Protein AF-A0A3D1TC86-F1 (afdb_monomer)

Solvent-accessible surface area (backbone atoms only — not comparable to full-atom values): 8826 Å² total; per-residue (Å²): 135,86,76,54,72,69,57,55,50,52,51,51,51,53,52,51,52,52,52,52,57,58,52,56,68,49,47,61,60,54,53,49,52,26,51,77,69,64,67,55,77,61,76,71,65,55,72,81,40,59,68,75,54,43,48,46,56,65,70,37,58,85,50,45,62,59,54,40,52,54,41,50,55,51,23,50,51,30,44,75,72,67,39,52,70,65,17,47,54,40,48,52,52,42,36,70,72,39,52,78,42,65,65,56,41,47,50,52,25,45,40,28,43,59,58,48,21,70,71,47,93,44,72,67,62,18,49,52,28,32,49,50,16,50,47,46,38,66,74,45,36,35,74,49,33,78,85,42,64,66,52,57,51,49,53,53,59,75,74,107

Structure (mmCIF, N/CA/C/O backbone):
data_AF-A0A3D1TC86-F1
#
_entry.id   AF-A0A3D1TC86-F1
#
loop_
_atom_site.group_PDB
_atom_site.id
_atom_site.type_symbol
_atom_site.label_atom_id
_atom_site.label_alt_id
_atom_site.label_comp_id
_atom_site.label_asym_id
_atom_site.label_entity_id
_atom_site.label_seq_id
_atom_site.pdbx_PDB_ins_code
_atom_site.Cartn_x
_atom_site.Cartn_y
_atom_site.Cartn_z
_atom_site.occupancy
_atom_site.B_iso_or_equiv
_atom_site.auth_seq_id
_atom_site.auth_comp_id
_atom_site.auth_asym_id
_atom_site.auth_atom_id
_atom_site.pdbx_PDB_model_num
ATOM 1 N N . MET A 1 1 ? 51.104 4.326 -27.937 1.00 48.12 1 MET A N 1
ATOM 2 C CA . MET A 1 1 ? 50.245 5.403 -28.480 1.00 48.12 1 MET A CA 1
ATOM 3 C C . MET A 1 1 ? 49.361 5.927 -27.343 1.00 48.12 1 MET A C 1
ATOM 5 O O . MET A 1 1 ? 48.427 5.239 -26.960 1.00 48.12 1 MET A O 1
ATOM 9 N N . LYS A 1 2 ? 49.709 7.052 -2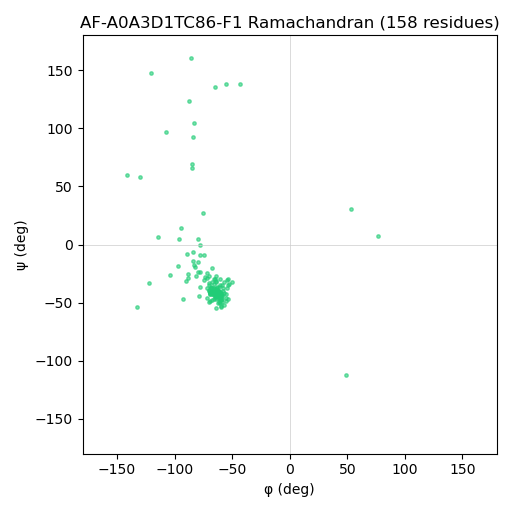6.692 1.00 54.97 2 LYS A N 1
ATOM 10 C CA . LYS A 1 2 ? 48.885 7.647 -25.615 1.00 54.97 2 LYS A CA 1
ATOM 11 C C . LYS A 1 2 ? 47.789 8.492 -26.269 1.00 54.97 2 LYS A C 1
ATOM 13 O O . LYS A 1 2 ? 48.087 9.560 -26.793 1.00 54.97 2 LYS A O 1
ATOM 18 N N . PHE A 1 3 ? 46.550 8.006 -26.285 1.00 59.53 3 PHE A N 1
ATOM 19 C CA . PHE A 1 3 ? 45.412 8.810 -26.732 1.00 59.53 3 PHE A CA 1
ATOM 20 C C . PHE A 1 3 ? 45.198 9.991 -25.771 1.00 59.53 3 PHE A C 1
ATOM 22 O O . PHE A 1 3 ? 45.276 9.836 -24.553 1.00 59.53 3 PHE A O 1
ATOM 29 N N . SER A 1 4 ? 44.962 11.182 -26.326 1.00 74.56 4 SER A N 1
ATOM 30 C CA . SER A 1 4 ? 44.599 12.391 -25.572 1.00 74.56 4 SER A CA 1
ATOM 31 C C . SER A 1 4 ? 43.358 12.128 -24.712 1.00 74.56 4 SER A C 1
ATOM 33 O O . SER A 1 4 ? 42.396 11.536 -25.198 1.00 74.56 4 SER A O 1
ATOM 35 N N . GLY A 1 5 ? 43.336 12.604 -23.460 1.00 78.00 5 GLY A N 1
ATOM 36 C CA . GLY A 1 5 ? 42.205 12.393 -22.541 1.00 78.00 5 GLY A CA 1
ATOM 37 C C . GLY A 1 5 ? 40.850 12.837 -23.113 1.00 78.00 5 GLY A C 1
ATOM 38 O O . GLY A 1 5 ? 39.831 12.213 -22.835 1.00 78.00 5 GLY A O 1
ATOM 39 N N . LYS A 1 6 ? 40.840 13.842 -24.000 1.00 82.94 6 LYS A N 1
ATOM 40 C CA . LYS A 1 6 ? 39.629 14.298 -24.703 1.00 82.94 6 LYS A CA 1
ATOM 41 C C . LYS A 1 6 ? 39.106 13.270 -25.713 1.00 82.94 6 LYS A C 1
ATOM 43 O O . LYS A 1 6 ? 37.898 13.115 -25.848 1.00 82.94 6 LYS A O 1
ATOM 48 N N . PHE A 1 7 ? 40.001 12.550 -26.390 1.00 88.00 7 PHE A N 1
ATOM 49 C CA . PHE A 1 7 ? 39.630 11.501 -27.342 1.00 88.00 7 PHE A CA 1
ATOM 50 C C . PHE A 1 7 ? 39.025 10.289 -26.626 1.00 88.00 7 PHE A C 1
ATOM 52 O O . PHE A 1 7 ? 38.001 9.771 -27.059 1.00 88.00 7 PHE A O 1
ATOM 59 N N . SER A 1 8 ? 39.600 9.886 -25.489 1.00 85.81 8 SER A N 1
ATOM 60 C CA . SER A 1 8 ? 39.061 8.788 -24.676 1.00 85.81 8 SER A CA 1
ATOM 61 C C . SER A 1 8 ? 37.663 9.096 -24.127 1.00 85.81 8 SER A C 1
ATOM 63 O O . SER A 1 8 ? 36.801 8.222 -24.139 1.00 85.81 8 SER A O 1
ATOM 65 N N . ILE A 1 9 ? 37.408 10.341 -23.699 1.00 91.12 9 ILE A N 1
ATOM 66 C CA . ILE A 1 9 ? 36.074 10.784 -23.254 1.00 91.12 9 ILE A CA 1
ATOM 67 C C . ILE A 1 9 ? 35.074 10.747 -24.415 1.00 91.12 9 ILE A C 1
ATOM 69 O O . ILE A 1 9 ? 33.967 10.239 -24.256 1.00 91.12 9 ILE A O 1
ATOM 73 N N . LEU A 1 10 ? 35.463 11.248 -25.592 1.00 93.25 10 LEU A N 1
ATOM 74 C CA . LEU A 1 10 ? 34.589 11.264 -26.764 1.00 93.25 10 LEU A CA 1
ATOM 75 C C . LEU A 1 10 ? 34.221 9.841 -27.209 1.00 93.25 10 LEU A C 1
ATOM 77 O O . LEU A 1 10 ? 33.056 9.558 -27.474 1.00 93.25 10 LEU A O 1
ATOM 81 N N . LEU A 1 11 ? 35.195 8.928 -27.212 1.00 94.44 11 LEU A N 1
ATOM 82 C CA . LEU A 1 11 ? 34.969 7.514 -27.500 1.00 94.44 11 LEU A CA 1
ATOM 83 C C . LEU A 1 11 ? 34.019 6.874 -26.476 1.00 94.44 11 LEU A C 1
ATOM 85 O O . LEU A 1 11 ? 33.086 6.177 -26.866 1.00 94.44 11 LEU A O 1
ATOM 89 N N . ALA A 1 12 ? 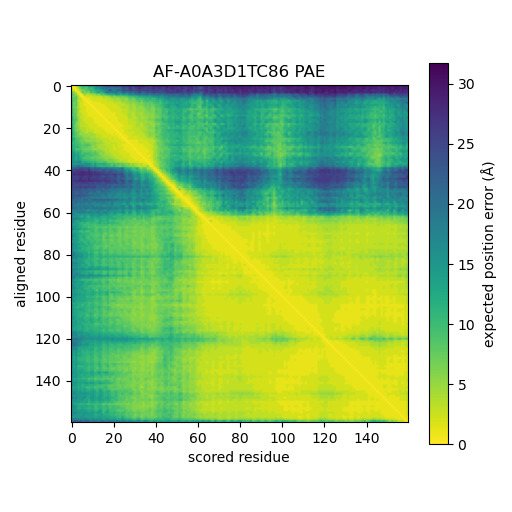34.211 7.144 -25.180 1.00 93.62 12 ALA A N 1
ATOM 90 C CA . ALA A 1 12 ? 33.336 6.631 -24.127 1.00 93.62 12 ALA A CA 1
ATOM 91 C C . ALA A 1 12 ? 31.886 7.122 -24.284 1.00 93.62 12 ALA A C 1
ATOM 93 O O . ALA A 1 12 ? 30.956 6.333 -24.129 1.00 93.62 12 ALA A O 1
ATOM 94 N N . LEU A 1 13 ? 31.683 8.393 -24.649 1.00 95.94 13 LEU A N 1
ATOM 95 C CA . LEU A 1 13 ? 30.351 8.953 -24.902 1.00 95.94 13 LEU A CA 1
ATOM 96 C C . LEU A 1 13 ? 29.674 8.319 -26.121 1.00 95.94 13 LEU A C 1
ATOM 98 O O . LEU A 1 13 ? 28.485 8.012 -26.063 1.00 95.94 13 LEU A O 1
ATOM 102 N N . VAL A 1 14 ? 30.420 8.079 -27.202 1.00 95.94 14 VAL A N 1
ATOM 103 C CA . VAL A 1 14 ? 29.891 7.396 -28.394 1.00 95.94 14 VAL A CA 1
ATOM 104 C C . VAL A 1 14 ? 29.481 5.964 -28.058 1.00 95.94 14 VAL A C 1
ATOM 106 O O . VAL A 1 14 ? 28.383 5.543 -28.414 1.00 95.94 14 VAL A O 1
ATOM 109 N N . VAL A 1 15 ? 30.318 5.228 -27.323 1.00 96.31 15 VAL A N 1
ATOM 110 C CA . VAL A 1 15 ? 30.000 3.861 -26.883 1.00 96.31 15 VAL A CA 1
ATOM 111 C C . VAL A 1 15 ? 28.773 3.848 -25.967 1.00 96.31 15 VAL A C 1
ATOM 113 O O . VAL A 1 15 ? 27.878 3.030 -26.171 1.00 96.31 15 VAL A O 1
ATOM 116 N N . ALA A 1 16 ? 28.682 4.773 -25.008 1.00 95.88 16 ALA A N 1
ATOM 117 C CA . ALA A 1 16 ? 27.516 4.900 -24.135 1.00 95.88 16 ALA A CA 1
ATOM 118 C C . ALA A 1 16 ? 26.238 5.224 -24.929 1.00 95.88 16 ALA A C 1
ATOM 120 O O . ALA A 1 16 ? 25.202 4.600 -24.709 1.00 95.88 16 ALA A O 1
ATOM 121 N N . GLY A 1 17 ? 26.315 6.143 -25.897 1.00 96.25 17 GLY A N 1
ATOM 122 C CA . GLY A 1 17 ? 25.195 6.484 -26.775 1.00 96.25 17 GLY A CA 1
ATOM 123 C C . GLY A 1 17 ? 24.728 5.296 -27.619 1.00 96.25 17 GLY A C 1
ATOM 124 O O . GLY A 1 17 ? 23.529 5.026 -27.691 1.00 96.25 17 GLY A O 1
ATOM 125 N N . LEU A 1 18 ? 25.665 4.535 -28.192 1.00 96.00 18 LEU A N 1
ATOM 126 C CA . LEU A 1 18 ? 25.362 3.311 -28.938 1.00 96.00 18 LEU A CA 1
ATOM 127 C C . LEU A 1 18 ? 24.734 2.233 -28.047 1.00 96.00 18 LEU A C 1
ATOM 129 O O . LEU A 1 18 ? 23.798 1.567 -28.483 1.00 96.00 18 LEU A O 1
ATOM 133 N N . ALA A 1 19 ? 25.202 2.085 -26.805 1.00 95.25 19 ALA A N 1
ATOM 134 C CA . ALA A 1 19 ? 24.632 1.148 -25.840 1.00 95.25 19 ALA A CA 1
ATOM 135 C C . ALA A 1 19 ? 23.195 1.525 -25.437 1.00 95.25 19 ALA A C 1
ATOM 137 O O . ALA A 1 19 ? 22.324 0.662 -25.370 1.00 95.25 19 ALA A O 1
ATOM 138 N N . VAL A 1 20 ? 22.913 2.814 -25.218 1.00 95.50 20 VAL A N 1
ATOM 139 C CA . VAL A 1 20 ? 21.547 3.288 -24.928 1.00 95.50 20 VAL A CA 1
ATOM 140 C C . VAL A 1 20 ? 20.635 3.103 -26.143 1.00 95.50 20 VAL A C 1
ATOM 142 O O . VAL A 1 20 ? 19.495 2.663 -25.996 1.00 95.50 20 VAL A O 1
ATOM 145 N N . PHE A 1 21 ? 21.129 3.388 -27.351 1.00 94.12 21 PHE A N 1
ATOM 146 C CA . PHE A 1 21 ? 20.365 3.211 -28.586 1.00 94.12 21 PHE A CA 1
ATOM 147 C C . PHE A 1 21 ? 20.070 1.738 -28.898 1.00 94.12 21 PHE A C 1
ATOM 149 O O . PHE A 1 21 ? 18.975 1.407 -29.346 1.00 94.12 21 PHE A O 1
ATOM 156 N N . SER A 1 22 ? 21.017 0.830 -28.654 1.00 92.38 22 SER A N 1
ATOM 157 C CA . SER A 1 22 ? 20.775 -0.604 -28.830 1.00 92.38 22 SER A CA 1
ATOM 158 C C . SER A 1 22 ? 19.807 -1.141 -27.773 1.00 92.38 22 SER A C 1
ATOM 160 O O . SER A 1 22 ? 18.888 -1.886 -28.115 1.00 92.38 22 SER A O 1
ATOM 162 N N . ALA A 1 23 ? 19.931 -0.701 -26.517 1.00 91.44 23 ALA A N 1
ATOM 163 C CA . ALA A 1 23 ? 19.002 -1.057 -25.448 1.00 91.44 23 ALA A CA 1
ATOM 164 C C . ALA A 1 23 ? 17.575 -0.548 -25.714 1.00 91.44 23 ALA A C 1
ATOM 166 O O . ALA A 1 23 ? 16.607 -1.256 -25.432 1.00 91.44 23 ALA A O 1
ATOM 167 N N . SER A 1 24 ? 17.415 0.642 -26.305 1.00 91.94 24 SER A N 1
ATOM 168 C CA . SER A 1 24 ? 16.089 1.204 -26.583 1.00 91.94 24 SER A CA 1
ATOM 169 C C . SER A 1 24 ? 15.299 0.393 -27.616 1.00 91.94 24 SER A C 1
ATOM 171 O O . SER A 1 24 ? 14.078 0.292 -27.507 1.00 91.94 24 SER A O 1
ATOM 173 N N . ARG A 1 25 ? 15.977 -0.279 -28.558 1.00 94.25 25 ARG A N 1
ATOM 174 C CA . ARG A 1 25 ? 15.346 -1.207 -29.517 1.00 94.25 25 ARG A CA 1
ATOM 175 C C . ARG A 1 25 ? 14.716 -2.428 -28.839 1.00 94.25 25 ARG A C 1
ATOM 177 O O . ARG A 1 25 ? 13.769 -2.989 -29.380 1.00 94.25 25 ARG A O 1
ATOM 184 N N . LEU A 1 26 ? 15.217 -2.831 -27.669 1.00 93.00 26 LEU A N 1
ATOM 185 C CA . LEU A 1 26 ? 14.694 -3.968 -26.907 1.00 93.00 26 LEU A CA 1
ATOM 186 C C . LEU A 1 26 ? 13.487 -3.596 -26.031 1.00 93.00 26 LEU A C 1
ATOM 188 O O . LEU A 1 26 ? 12.774 -4.488 -25.583 1.00 93.00 26 LEU A O 1
ATOM 192 N N . LEU A 1 27 ? 13.211 -2.304 -25.804 1.00 87.75 27 LEU A N 1
ATOM 193 C CA . LEU A 1 27 ? 12.099 -1.871 -24.945 1.00 87.75 27 LEU A CA 1
ATOM 194 C C . LEU A 1 27 ? 10.737 -2.329 -25.471 1.00 87.75 27 LEU A C 1
ATOM 196 O O . LEU A 1 27 ? 9.938 -2.850 -24.700 1.00 87.75 27 LEU A O 1
ATOM 200 N N . ALA A 1 28 ? 10.476 -2.147 -26.768 1.00 88.06 28 ALA A N 1
ATOM 201 C CA . ALA A 1 28 ? 9.203 -2.518 -27.383 1.00 88.06 28 ALA A CA 1
ATOM 202 C C . ALA A 1 28 ? 8.886 -4.024 -27.254 1.00 88.06 28 ALA A C 1
ATOM 204 O O . ALA A 1 28 ? 7.841 -4.339 -26.683 1.00 88.06 28 ALA A O 1
ATOM 205 N N . PRO A 1 29 ? 9.767 -4.959 -27.676 1.00 91.44 29 PRO A N 1
ATOM 206 C CA . PRO A 1 29 ? 9.489 -6.387 -27.536 1.00 91.44 29 PRO A CA 1
ATOM 207 C C . PRO A 1 29 ? 9.415 -6.826 -26.069 1.00 91.44 29 PRO A C 1
ATOM 209 O O . PRO A 1 29 ? 8.536 -7.605 -25.719 1.00 91.44 29 PRO A O 1
ATOM 212 N N . ILE A 1 30 ? 10.261 -6.285 -25.180 1.00 88.19 30 ILE A N 1
ATOM 213 C CA . ILE A 1 30 ? 10.179 -6.584 -23.740 1.00 88.19 30 ILE A CA 1
ATOM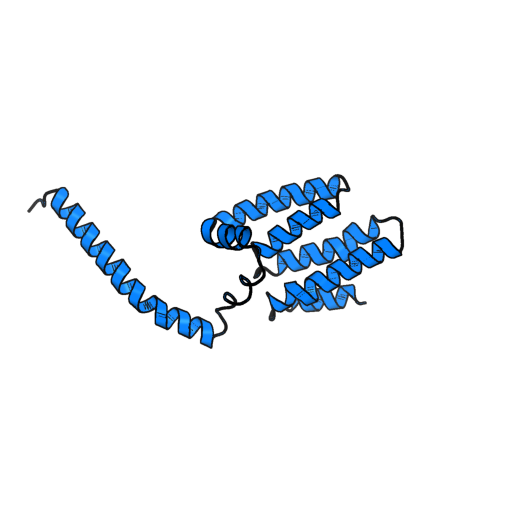 214 C C . ILE A 1 30 ? 8.829 -6.139 -23.172 1.00 88.19 30 ILE A C 1
ATOM 216 O O . ILE A 1 30 ? 8.210 -6.874 -22.404 1.00 88.19 30 ILE A O 1
ATOM 220 N N . ASN A 1 31 ? 8.363 -4.941 -23.526 1.00 85.31 31 ASN A N 1
ATOM 221 C CA . ASN A 1 31 ? 7.078 -4.441 -23.053 1.00 85.31 31 ASN A CA 1
ATOM 222 C C . ASN A 1 31 ? 5.917 -5.276 -23.590 1.00 85.31 31 ASN A C 1
ATOM 224 O O . ASN A 1 31 ? 5.017 -5.582 -22.812 1.00 85.31 31 ASN A O 1
ATOM 228 N N . GLN A 1 32 ? 5.970 -5.702 -24.852 1.00 86.56 32 GLN A N 1
ATOM 229 C CA . GLN A 1 32 ? 4.974 -6.598 -25.433 1.00 86.56 32 GLN A CA 1
ATOM 230 C C . GLN A 1 32 ? 4.952 -7.956 -24.719 1.00 86.56 32 GLN A C 1
ATOM 232 O O . GLN A 1 32 ? 3.903 -8.368 -24.231 1.00 86.56 32 GLN A O 1
ATOM 237 N N . SER A 1 33 ? 6.107 -8.610 -24.546 1.00 87.44 33 SER A N 1
ATOM 238 C CA . SER A 1 33 ? 6.185 -9.879 -23.811 1.00 87.44 33 SER A CA 1
ATOM 239 C C . SER A 1 33 ? 5.677 -9.739 -22.379 1.00 87.44 33 SER A C 1
ATOM 241 O O . SER A 1 33 ? 5.048 -10.649 -21.848 1.00 87.44 33 SER A O 1
ATOM 243 N N . ARG A 1 34 ? 5.902 -8.590 -21.733 1.00 81.56 34 ARG A N 1
ATOM 244 C CA . ARG A 1 34 ? 5.329 -8.333 -20.409 1.00 81.56 34 ARG A CA 1
ATOM 245 C C . ARG A 1 34 ? 3.806 -8.184 -20.435 1.00 81.56 34 ARG A C 1
ATOM 247 O O . ARG A 1 34 ? 3.185 -8.537 -19.438 1.00 81.56 34 ARG A O 1
ATOM 254 N N . GLN A 1 35 ? 3.197 -7.664 -21.501 1.00 77.62 35 GLN A N 1
ATOM 255 C CA . GLN A 1 35 ? 1.733 -7.641 -21.635 1.00 77.62 35 GLN A CA 1
ATOM 256 C C . GLN A 1 35 ? 1.194 -9.062 -21.833 1.00 77.62 35 GLN A C 1
ATOM 258 O O . GLN A 1 35 ? 0.308 -9.480 -21.094 1.00 77.62 35 GLN A O 1
ATOM 263 N N . GLU A 1 36 ? 1.782 -9.824 -22.758 1.00 83.81 36 GLU A N 1
ATOM 264 C CA . GLU A 1 36 ? 1.375 -11.200 -23.081 1.00 83.81 36 GLU A CA 1
ATOM 265 C C . GLU A 1 36 ? 1.479 -12.140 -21.874 1.00 83.81 36 GLU A C 1
ATOM 267 O O . GLU A 1 36 ? 0.566 -12.911 -21.593 1.00 83.81 36 GLU A O 1
ATOM 272 N N . LEU A 1 37 ? 2.568 -12.029 -21.112 1.00 82.50 37 LEU A N 1
ATOM 273 C CA . LEU A 1 37 ? 2.794 -12.812 -19.896 1.00 82.50 37 LEU A CA 1
ATOM 274 C C . LEU A 1 37 ? 2.046 -12.261 -18.672 1.00 82.50 37 LEU A C 1
ATOM 276 O O . LEU A 1 37 ? 2.279 -12.738 -17.562 1.00 82.50 37 LEU A O 1
ATOM 280 N N . GLN A 1 38 ? 1.208 -11.230 -18.837 1.00 68.19 38 GLN A N 1
ATOM 281 C CA . GLN A 1 38 ? 0.518 -10.539 -17.741 1.00 68.19 38 GLN A CA 1
ATOM 282 C C . GLN A 1 38 ? 1.480 -10.056 -16.636 1.00 68.19 38 GLN A C 1
ATOM 284 O O . GLN A 1 38 ? 1.136 -9.967 -15.464 1.00 68.19 38 GLN A O 1
ATOM 289 N N . LEU A 1 39 ? 2.719 -9.716 -16.996 1.00 69.00 39 LEU A N 1
ATOM 290 C CA . LEU A 1 39 ? 3.705 -9.100 -16.099 1.00 69.00 39 LEU A CA 1
ATOM 291 C C . LEU A 1 39 ? 3.488 -7.579 -15.984 1.00 69.00 39 LEU A C 1
ATOM 293 O O . LEU A 1 39 ? 3.937 -6.942 -15.021 1.00 69.00 39 LEU A O 1
ATOM 297 N N . ASN A 1 40 ? 2.775 -6.995 -16.954 1.00 59.06 40 ASN A N 1
ATOM 298 C CA . ASN A 1 40 ? 2.364 -5.596 -16.975 1.00 59.06 40 ASN A CA 1
ATOM 299 C C . ASN A 1 40 ? 1.071 -5.368 -16.192 1.00 59.06 40 ASN A C 1
ATOM 301 O O . ASN A 1 40 ? 0.055 -4.965 -16.740 1.00 59.06 40 ASN A O 1
ATOM 305 N N . TRP A 1 41 ? 1.128 -5.489 -14.871 1.00 54.50 41 TRP A N 1
ATOM 306 C CA . TRP A 1 41 ? 0.044 -4.999 -14.010 1.00 54.50 41 TRP A CA 1
ATOM 307 C C . TRP A 1 41 ? 0.058 -3.460 -13.865 1.00 54.50 41 TRP A C 1
ATOM 309 O O . TRP A 1 41 ? -0.175 -2.953 -12.777 1.00 54.50 41 TRP A O 1
ATOM 319 N N . THR A 1 42 ? 0.577 -2.700 -14.837 1.00 51.69 42 THR A N 1
ATOM 320 C CA . THR A 1 42 ? 1.014 -1.295 -14.634 1.00 51.69 42 THR A CA 1
ATOM 321 C C . THR A 1 42 ? 0.025 -0.279 -15.212 1.00 51.69 42 THR A C 1
ATOM 323 O O . THR A 1 42 ? -0.042 0.840 -14.713 1.00 51.69 42 THR A O 1
ATOM 326 N N . GLU A 1 43 ? -0.754 -0.646 -16.233 1.00 49.78 43 GLU A N 1
ATOM 327 C CA . GLU A 1 43 ? -1.550 0.325 -17.004 1.00 49.78 43 GLU A CA 1
ATOM 328 C C . GLU A 1 43 ? -2.886 0.719 -16.352 1.00 49.78 43 GLU A C 1
ATOM 330 O O . GLU A 1 43 ? -3.339 1.846 -16.547 1.00 49.78 43 GLU A O 1
ATOM 335 N N . GLU A 1 44 ? -3.499 -0.137 -15.530 1.00 48.84 44 GLU A N 1
ATOM 336 C CA . GLU A 1 44 ? -4.780 0.197 -14.879 1.00 48.84 44 GLU A CA 1
ATOM 337 C C . GLU A 1 44 ? -4.613 0.923 -13.536 1.00 48.84 44 GLU A C 1
ATOM 339 O O . GLU A 1 44 ? -5.438 1.759 -13.169 1.00 48.84 44 GLU A O 1
ATOM 344 N N . ILE A 1 45 ? -3.513 0.675 -12.819 1.00 48.91 45 ILE A N 1
ATOM 345 C CA . ILE A 1 45 ? -3.334 1.123 -11.427 1.00 48.91 45 ILE A CA 1
ATOM 346 C C . ILE A 1 45 ? -3.057 2.633 -11.343 1.00 48.91 45 ILE A C 1
ATOM 348 O O . ILE A 1 45 ? -3.467 3.285 -10.389 1.00 48.91 45 ILE A O 1
ATOM 352 N N . GLY A 1 46 ? -2.423 3.225 -12.360 1.00 48.62 46 GLY A N 1
ATOM 353 C CA . GLY A 1 46 ? -2.179 4.672 -12.418 1.00 48.62 46 GLY A CA 1
ATOM 354 C C . GLY A 1 46 ? -3.396 5.507 -12.826 1.00 48.62 46 GLY A C 1
ATOM 355 O O . GLY A 1 46 ? -3.333 6.730 -12.757 1.00 48.62 46 GLY A O 1
ATOM 356 N N . ARG A 1 47 ? -4.496 4.878 -13.263 1.00 47.41 47 ARG A N 1
ATOM 357 C CA . ARG A 1 47 ? -5.629 5.586 -13.881 1.00 47.41 47 ARG A CA 1
ATOM 358 C C . ARG A 1 47 ? -6.560 6.254 -12.853 1.00 47.41 47 ARG A C 1
ATOM 360 O O . ARG A 1 47 ? -7.198 7.243 -13.189 1.00 47.41 47 ARG A O 1
ATOM 367 N N . ASN A 1 48 ? -6.572 5.764 -11.607 1.00 50.50 48 ASN A N 1
ATOM 368 C CA . ASN A 1 48 ? -7.362 6.311 -10.485 1.00 50.50 48 ASN A CA 1
ATOM 369 C C . ASN A 1 48 ? -6.511 6.904 -9.354 1.00 50.50 48 ASN A C 1
ATOM 371 O O . ASN A 1 48 ? -7.032 7.266 -8.301 1.00 50.50 48 ASN A O 1
ATOM 375 N N . VAL A 1 49 ? -5.199 6.982 -9.547 1.00 54.03 49 VAL A N 1
ATOM 376 C CA . VAL A 1 49 ? -4.307 7.621 -8.589 1.00 54.03 49 VAL A CA 1
ATOM 377 C C . VAL A 1 49 ? -4.270 9.111 -8.942 1.00 54.03 49 VAL A C 1
ATOM 379 O O . VAL A 1 49 ? -3.961 9.422 -10.095 1.00 54.03 49 VAL A O 1
ATOM 382 N N . PRO A 1 50 ? -4.594 10.031 -8.009 1.00 56.12 50 PRO A N 1
ATOM 383 C CA . PRO A 1 50 ? -4.475 11.466 -8.240 1.00 56.12 50 PRO A CA 1
ATOM 384 C C . PRO A 1 50 ? -3.156 11.815 -8.951 1.00 56.12 50 PRO A C 1
ATOM 386 O O . PRO A 1 50 ? -2.122 11.224 -8.618 1.00 56.12 50 PRO A O 1
ATOM 389 N N . PRO A 1 51 ? -3.153 12.727 -9.943 1.00 59.41 51 PRO A N 1
ATOM 390 C CA . PRO A 1 51 ? -1.979 13.001 -10.777 1.00 59.41 51 PRO A CA 1
ATOM 391 C C . PRO A 1 51 ? -0.707 13.310 -9.977 1.00 59.41 51 PRO A C 1
ATOM 393 O O . PRO A 1 51 ? 0.388 12.890 -10.360 1.00 59.41 51 PRO A O 1
ATOM 396 N N . GLU A 1 52 ? -0.843 13.968 -8.823 1.00 57.72 52 GLU A N 1
ATOM 397 C CA . GLU A 1 52 ? 0.273 14.216 -7.909 1.00 57.72 52 GLU A CA 1
ATOM 398 C C . GLU A 1 52 ? 0.945 12.932 -7.367 1.00 57.72 52 GLU A C 1
ATOM 400 O O . GLU A 1 52 ? 2.157 12.912 -7.121 1.00 57.72 52 GLU A O 1
ATOM 405 N N . PHE A 1 53 ? 0.201 11.830 -7.239 1.00 59.69 53 PHE A N 1
ATOM 406 C CA . PHE A 1 53 ? 0.660 10.543 -6.697 1.00 59.69 53 PHE A CA 1
ATOM 407 C C . PHE A 1 53 ? 1.218 9.615 -7.776 1.00 59.69 53 PHE A C 1
ATOM 409 O O . PHE A 1 53 ? 2.154 8.852 -7.525 1.00 59.69 53 PHE A O 1
ATOM 416 N N . ALA A 1 54 ? 0.698 9.710 -9.001 1.00 63.03 54 ALA A N 1
ATOM 417 C CA . ALA A 1 54 ? 1.304 9.071 -10.166 1.00 63.03 54 ALA A CA 1
ATOM 418 C C . ALA A 1 54 ? 2.693 9.671 -10.442 1.00 63.03 54 ALA A C 1
ATOM 420 O O . ALA A 1 54 ? 3.658 8.940 -10.684 1.00 63.03 54 ALA A O 1
ATOM 421 N N . LEU A 1 55 ? 2.816 10.997 -10.302 1.00 61.72 55 LEU A N 1
ATOM 422 C CA . LEU A 1 55 ? 4.087 11.700 -10.419 1.00 61.72 55 LEU A CA 1
ATOM 423 C C . LEU A 1 55 ? 5.073 11.289 -9.323 1.00 61.72 55 LEU A C 1
ATOM 425 O O . LEU A 1 55 ? 6.232 11.043 -9.632 1.00 61.72 55 LEU A O 1
ATOM 429 N N . THR A 1 56 ? 4.649 11.160 -8.062 1.00 61.88 56 THR A N 1
ATOM 430 C CA . THR A 1 56 ? 5.560 10.725 -6.985 1.00 61.88 56 THR A CA 1
ATOM 431 C C . THR A 1 56 ? 5.990 9.272 -7.142 1.00 61.88 56 THR A C 1
ATOM 433 O O . THR A 1 56 ? 7.157 8.970 -6.913 1.00 61.88 56 THR A O 1
ATOM 436 N N . GLN A 1 57 ? 5.116 8.371 -7.593 1.00 64.19 57 GLN A N 1
ATOM 437 C CA . GLN A 1 57 ? 5.517 6.995 -7.907 1.00 64.19 57 GLN A CA 1
ATOM 438 C C . GLN A 1 57 ? 6.552 6.938 -9.039 1.00 64.19 57 GLN A C 1
ATOM 440 O O . GLN A 1 57 ? 7.546 6.218 -8.924 1.00 64.19 57 GLN A O 1
ATOM 445 N N . ALA A 1 58 ? 6.346 7.719 -10.103 1.00 63.50 58 ALA A N 1
ATOM 446 C CA . ALA A 1 58 ? 7.272 7.800 -11.230 1.00 63.50 58 ALA A CA 1
ATOM 447 C C . ALA A 1 58 ? 8.596 8.491 -10.854 1.00 63.50 58 ALA A C 1
ATOM 449 O O . ALA A 1 58 ? 9.664 8.032 -11.253 1.00 63.50 58 ALA A O 1
ATOM 450 N N . ALA A 1 59 ? 8.535 9.563 -10.061 1.00 63.91 59 ALA A N 1
ATOM 451 C CA . ALA A 1 59 ? 9.688 10.378 -9.686 1.00 63.91 59 ALA A CA 1
ATOM 452 C C . ALA A 1 59 ? 10.541 9.741 -8.583 1.00 63.91 59 ALA A C 1
ATOM 454 O O . ALA A 1 59 ? 11.765 9.852 -8.616 1.00 63.91 59 ALA A O 1
ATOM 455 N N . LEU A 1 60 ? 9.924 9.064 -7.606 1.00 67.75 60 LEU A N 1
ATOM 456 C CA . LEU A 1 60 ? 10.663 8.462 -6.496 1.00 67.75 60 LEU A CA 1
ATOM 457 C C . LEU A 1 60 ? 11.436 7.218 -6.928 1.00 67.75 60 LEU A C 1
ATOM 459 O O . LEU A 1 60 ? 12.455 6.920 -6.313 1.00 67.75 60 LEU A O 1
ATOM 463 N N . GLY A 1 61 ? 10.993 6.486 -7.956 1.00 74.00 61 GLY A N 1
ATOM 464 C CA . GLY A 1 61 ? 11.694 5.300 -8.452 1.00 74.00 61 GLY A CA 1
ATOM 465 C C . GLY A 1 61 ? 12.080 4.336 -7.321 1.00 74.00 61 GLY A C 1
ATOM 466 O O . GLY A 1 61 ? 11.223 3.744 -6.661 1.00 74.00 61 GLY A O 1
ATOM 467 N N . THR A 1 62 ? 13.381 4.195 -7.061 1.00 73.31 62 THR A N 1
ATOM 468 C CA . THR A 1 62 ? 13.932 3.357 -5.980 1.00 73.31 62 THR A CA 1
ATOM 469 C C . THR A 1 62 ? 13.702 3.919 -4.569 1.00 73.31 62 THR A C 1
ATOM 471 O O . THR A 1 62 ? 13.625 3.146 -3.615 1.00 73.31 62 THR A O 1
ATOM 474 N N . PHE A 1 63 ? 13.509 5.230 -4.410 1.00 84.06 63 PHE A N 1
ATOM 475 C CA . PHE A 1 63 ? 13.276 5.892 -3.121 1.00 84.06 63 PHE A CA 1
ATOM 476 C C . PHE A 1 63 ? 11.874 5.659 -2.544 1.00 84.06 63 PHE A C 1
ATOM 478 O O . PHE A 1 63 ? 11.637 5.971 -1.375 1.00 84.06 63 PHE A O 1
ATOM 485 N N . ARG A 1 64 ? 10.950 5.052 -3.304 1.00 81.75 64 ARG A N 1
ATOM 486 C CA . ARG A 1 64 ? 9.593 4.728 -2.825 1.00 81.75 64 ARG A CA 1
ATOM 487 C C . ARG A 1 64 ? 9.594 3.913 -1.527 1.00 81.75 64 ARG A C 1
ATOM 489 O O . ARG A 1 64 ? 8.736 4.116 -0.680 1.00 81.75 64 ARG A O 1
ATOM 496 N N . GLY A 1 65 ? 10.575 3.023 -1.345 1.00 84.44 65 GLY A N 1
ATOM 497 C CA . GLY A 1 65 ? 10.704 2.222 -0.124 1.00 84.44 65 GLY A CA 1
ATOM 498 C C . GLY A 1 65 ? 11.030 3.070 1.108 1.00 84.44 65 GLY A C 1
ATOM 499 O O . GLY A 1 65 ? 10.449 2.858 2.168 1.00 84.44 65 GLY A O 1
ATOM 500 N N . LEU A 1 66 ? 11.895 4.079 0.960 1.00 89.44 66 LEU A N 1
ATOM 501 C CA . LEU A 1 66 ? 12.215 5.007 2.048 1.00 89.44 66 LEU A CA 1
ATOM 502 C C . LEU A 1 66 ? 11.012 5.885 2.400 1.00 89.44 66 LEU A C 1
ATOM 504 O O . LEU A 1 66 ? 10.712 6.058 3.579 1.00 89.44 66 LEU A O 1
ATOM 508 N N . ALA A 1 67 ? 10.292 6.383 1.391 1.00 87.62 67 ALA A N 1
ATOM 509 C CA . ALA A 1 67 ? 9.066 7.150 1.605 1.00 87.62 67 ALA A CA 1
ATOM 510 C C . ALA A 1 67 ? 8.024 6.331 2.385 1.00 87.62 67 ALA A C 1
ATOM 512 O O . ALA A 1 67 ? 7.453 6.815 3.360 1.00 87.62 67 ALA A O 1
ATOM 513 N N . VAL A 1 68 ? 7.838 5.062 2.012 1.00 89.94 68 VAL A N 1
ATOM 514 C CA . VAL A 1 68 ? 6.937 4.138 2.711 1.00 89.94 68 VAL A CA 1
ATOM 515 C C . VAL A 1 68 ? 7.363 3.908 4.161 1.00 89.94 68 VAL A C 1
ATOM 517 O O . VAL A 1 68 ? 6.504 3.908 5.035 1.00 89.94 68 VAL A O 1
ATOM 520 N N . ASN A 1 69 ? 8.661 3.778 4.450 1.00 92.31 69 ASN A N 1
ATOM 521 C CA . ASN A 1 69 ? 9.143 3.636 5.829 1.00 92.31 69 ASN A CA 1
ATOM 522 C C . ASN A 1 69 ? 8.792 4.858 6.694 1.00 92.31 69 ASN A C 1
ATOM 524 O O . ASN A 1 69 ? 8.334 4.703 7.826 1.00 92.31 69 ASN A O 1
ATOM 528 N N . VAL A 1 70 ? 8.957 6.071 6.155 1.00 93.19 70 VAL A N 1
ATOM 529 C CA . VAL A 1 70 ? 8.587 7.315 6.853 1.00 93.19 70 VAL A CA 1
ATOM 530 C C . VAL A 1 70 ? 7.078 7.379 7.095 1.00 93.19 70 VAL A C 1
ATOM 532 O O . VAL A 1 70 ? 6.639 7.701 8.202 1.00 93.19 70 VAL A O 1
ATOM 535 N N . LEU A 1 71 ? 6.275 7.036 6.082 1.00 92.62 71 LEU A N 1
ATOM 536 C CA . LEU A 1 71 ? 4.819 6.977 6.212 1.00 92.62 71 LEU A CA 1
ATOM 537 C C . LEU A 1 71 ? 4.398 5.968 7.285 1.00 92.62 71 LEU A C 1
ATOM 539 O O . LEU A 1 71 ? 3.567 6.302 8.126 1.00 92.62 71 LEU A O 1
ATOM 543 N N . TRP A 1 72 ? 5.014 4.784 7.313 1.00 94.25 72 TRP A N 1
ATOM 544 C CA . TRP A 1 72 ? 4.755 3.754 8.320 1.00 94.25 72 TRP A CA 1
ATOM 545 C C . TRP A 1 72 ? 5.039 4.228 9.737 1.00 94.25 72 TRP A C 1
ATOM 547 O O . TRP A 1 72 ? 4.214 4.034 10.633 1.00 94.25 72 TRP A O 1
ATOM 557 N N . GLN A 1 73 ? 6.185 4.873 9.947 1.00 95.88 73 GLN A N 1
ATOM 558 C CA . GLN A 1 73 ? 6.549 5.402 11.255 1.00 95.88 73 GLN A CA 1
ATOM 559 C C . GLN A 1 73 ? 5.518 6.433 11.735 1.00 95.88 73 GLN A C 1
ATOM 561 O O . GLN A 1 73 ? 5.079 6.394 12.885 1.00 95.88 73 GLN A O 1
ATOM 566 N N . ARG A 1 74 ? 5.080 7.327 10.841 1.00 95.81 74 ARG A N 1
ATOM 567 C CA . ARG A 1 74 ? 4.085 8.354 11.165 1.00 95.81 74 ARG A CA 1
ATOM 568 C C . ARG A 1 74 ? 2.694 7.761 11.408 1.00 95.81 74 ARG A C 1
ATOM 570 O O . ARG A 1 74 ? 2.045 8.157 12.370 1.00 95.81 74 ARG A O 1
ATOM 577 N N . ALA A 1 75 ? 2.258 6.806 10.587 1.00 93.75 75 ALA A N 1
ATOM 578 C CA . ALA A 1 75 ? 0.984 6.105 10.760 1.00 93.75 75 ALA A CA 1
ATOM 579 C C . ALA A 1 75 ? 0.936 5.355 12.096 1.00 93.75 75 ALA A C 1
ATOM 581 O O . ALA A 1 75 ? -0.066 5.406 12.806 1.00 93.75 75 ALA A O 1
ATOM 582 N N . THR A 1 76 ? 2.048 4.721 12.475 1.00 92.94 76 THR A N 1
ATOM 583 C CA . THR A 1 76 ? 2.173 4.006 13.751 1.00 92.94 76 THR A CA 1
ATOM 584 C C . THR A 1 76 ? 2.047 4.958 14.939 1.00 92.94 76 THR A C 1
ATOM 586 O O . THR A 1 76 ? 1.239 4.694 15.825 1.00 92.94 76 THR A O 1
ATOM 589 N N . ARG A 1 77 ? 2.747 6.102 14.914 1.00 95.81 77 ARG A N 1
ATOM 590 C CA . ARG A 1 77 ? 2.618 7.136 15.954 1.00 95.81 77 ARG A CA 1
ATOM 591 C C . ARG A 1 77 ? 1.181 7.659 16.066 1.00 95.81 77 ARG A C 1
ATOM 593 O O . ARG A 1 77 ? 0.644 7.734 17.161 1.00 95.81 77 ARG A O 1
ATOM 600 N N . LEU A 1 78 ? 0.534 7.987 14.944 1.00 94.81 78 LEU A N 1
ATOM 601 C CA . LEU A 1 78 ? -0.856 8.467 14.950 1.00 94.81 78 LEU A CA 1
ATOM 602 C C . LEU A 1 78 ? -1.817 7.428 15.540 1.00 94.81 78 LEU A C 1
ATOM 604 O O . LEU A 1 78 ? -2.687 7.775 16.333 1.00 94.81 78 LEU A O 1
ATOM 608 N N . LYS A 1 79 ? -1.627 6.148 15.205 1.00 91.44 79 LYS A N 1
ATOM 609 C CA . LYS A 1 79 ? -2.402 5.047 15.786 1.00 91.44 79 LYS A CA 1
ATOM 610 C C . LYS A 1 79 ? -2.214 4.961 17.307 1.00 91.44 79 LYS A C 1
ATOM 612 O O . LYS A 1 79 ? -3.195 4.767 18.016 1.00 91.44 79 LYS A O 1
ATOM 617 N N . GLU A 1 80 ? -0.985 5.097 17.805 1.00 91.69 80 GLU A N 1
ATOM 618 C CA . GLU A 1 80 ? -0.684 5.112 19.249 1.00 91.69 80 GLU A CA 1
ATOM 619 C C . GLU A 1 80 ? -1.322 6.311 19.969 1.00 91.69 80 GLU A C 1
ATOM 621 O O . GLU A 1 80 ? -1.748 6.184 21.112 1.00 91.69 80 GLU A O 1
ATOM 626 N N . GLU A 1 81 ? -1.460 7.447 19.283 1.00 94.62 81 GLU A N 1
ATOM 627 C CA . GLU A 1 81 ? -2.168 8.641 19.767 1.00 94.62 81 GLU A CA 1
ATOM 628 C C . GLU A 1 81 ? -3.708 8.532 19.673 1.00 94.62 81 GLU A C 1
ATOM 630 O O . GLU A 1 81 ? -4.407 9.486 20.013 1.00 94.62 81 GLU A O 1
ATOM 635 N N . GLY A 1 82 ? -4.257 7.413 19.181 1.00 91.25 82 GLY A N 1
ATOM 636 C CA . GLY A 1 82 ? -5.701 7.222 18.971 1.00 91.25 82 GLY A CA 1
ATOM 637 C C . GLY A 1 82 ? -6.270 7.929 17.731 1.00 91.25 82 GLY A C 1
ATOM 638 O O . GLY A 1 82 ? -7.479 7.932 17.513 1.00 91.25 82 GLY A O 1
ATOM 639 N N . LYS A 1 83 ? -5.414 8.511 16.884 1.00 93.44 83 LYS A N 1
ATOM 640 C CA . LYS A 1 83 ? -5.780 9.224 15.647 1.00 93.44 83 LYS A CA 1
ATOM 641 C C . LYS A 1 83 ? -5.933 8.249 14.478 1.00 93.44 83 LYS A C 1
ATOM 643 O O . LYS A 1 83 ? -5.117 8.210 13.551 1.00 93.44 83 LYS A O 1
ATOM 648 N N . TYR A 1 84 ? -6.943 7.383 14.564 1.00 91.69 84 TYR A N 1
ATOM 649 C CA . TYR A 1 84 ? -7.117 6.258 13.639 1.00 91.69 84 TYR A CA 1
ATOM 650 C C . TYR A 1 84 ? -7.436 6.685 12.204 1.00 91.69 84 TYR A C 1
ATOM 652 O O . TYR A 1 84 ? -6.923 6.079 11.264 1.00 91.69 84 TYR A O 1
ATOM 660 N N . TYR A 1 85 ? -8.222 7.746 12.015 1.00 90.38 85 TYR A N 1
ATOM 661 C CA . TYR A 1 85 ? -8.568 8.242 10.681 1.00 90.38 85 TYR A CA 1
ATOM 662 C C . TYR A 1 85 ? -7.346 8.811 9.954 1.00 90.38 85 TYR A C 1
ATOM 664 O O . TYR A 1 85 ? -7.119 8.506 8.785 1.00 90.38 85 TYR A O 1
ATOM 672 N N . GLU A 1 86 ? -6.510 9.580 10.647 1.00 91.81 86 GLU A N 1
ATOM 673 C CA . GLU A 1 86 ? -5.284 10.157 10.099 1.00 91.81 86 GLU A CA 1
ATOM 674 C C . GLU A 1 86 ? -4.220 9.086 9.851 1.00 91.81 86 GLU A C 1
ATOM 676 O O . GLU A 1 86 ? -3.540 9.114 8.823 1.00 91.81 86 GLU A O 1
ATOM 681 N N . ALA A 1 87 ? -4.097 8.108 10.757 1.00 90.94 87 ALA A N 1
ATOM 682 C CA . ALA A 1 87 ? -3.267 6.931 10.519 1.00 90.94 87 ALA A CA 1
ATOM 683 C C . ALA A 1 87 ? -3.720 6.201 9.246 1.00 90.94 87 ALA A C 1
ATOM 685 O O . ALA A 1 87 ? -2.886 5.823 8.422 1.00 90.94 87 ALA A O 1
ATOM 686 N N . MET A 1 88 ? -5.036 6.078 9.045 1.00 88.06 88 MET A N 1
ATOM 687 C CA . MET A 1 88 ? -5.583 5.402 7.879 1.00 88.06 88 MET A CA 1
ATOM 688 C C . MET A 1 88 ? -5.382 6.177 6.576 1.00 88.06 88 MET A C 1
ATOM 690 O O . MET A 1 88 ? -5.125 5.567 5.539 1.00 88.06 88 MET A O 1
ATOM 694 N N . GLN A 1 89 ? -5.407 7.510 6.611 1.00 88.81 89 GLN A N 1
ATOM 695 C CA . GLN A 1 89 ? -5.013 8.302 5.447 1.00 88.81 89 GLN A CA 1
ATOM 696 C C . GLN A 1 89 ? -3.600 7.914 5.005 1.00 88.81 89 GLN A C 1
ATOM 698 O O . GLN A 1 89 ? -3.415 7.579 3.843 1.00 88.81 89 GLN A O 1
ATOM 703 N N . LEU A 1 90 ? -2.624 7.850 5.922 1.00 88.94 90 LEU A N 1
ATOM 704 C CA . LEU A 1 90 ? -1.243 7.436 5.618 1.00 88.94 90 LEU A CA 1
ATOM 705 C C . LEU A 1 90 ? -1.137 6.002 5.086 1.00 88.94 90 LEU A C 1
ATOM 707 O O . LEU A 1 90 ? -0.342 5.737 4.183 1.00 88.94 90 LEU A O 1
ATOM 711 N N . SER A 1 91 ? -1.955 5.088 5.596 1.00 86.75 91 SER A N 1
ATOM 712 C CA . SER A 1 91 ? -2.060 3.725 5.076 1.00 86.75 91 SER A CA 1
ATOM 713 C C . SER A 1 91 ? -2.515 3.675 3.615 1.00 86.75 91 SER A C 1
ATOM 715 O O . SER A 1 91 ? -2.007 2.852 2.850 1.00 86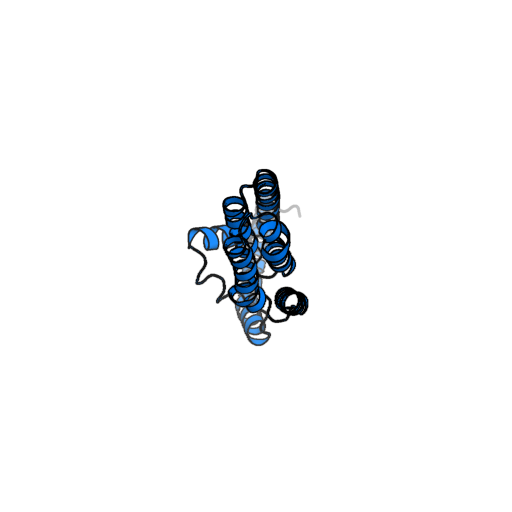.75 91 SER A O 1
ATOM 717 N N . ASP A 1 92 ? -3.394 4.586 3.193 1.00 87.94 92 ASP A N 1
ATOM 718 C CA . ASP A 1 92 ? -3.818 4.715 1.795 1.00 87.94 92 ASP A CA 1
ATOM 719 C C . ASP A 1 92 ? -2.631 5.042 0.873 1.00 87.94 92 ASP A C 1
ATOM 721 O O . ASP A 1 92 ? -2.395 4.366 -0.135 1.00 87.94 92 ASP A O 1
ATOM 725 N N . TRP A 1 93 ? -1.786 5.983 1.298 1.00 86.69 93 TRP A N 1
ATOM 726 C CA . TRP A 1 93 ? -0.544 6.332 0.606 1.00 86.69 93 TRP A CA 1
ATOM 727 C C . TRP A 1 93 ? 0.432 5.169 0.525 1.00 86.69 93 TRP A C 1
ATOM 729 O O . TRP A 1 93 ? 1.027 4.928 -0.523 1.00 86.69 93 TRP A O 1
ATOM 739 N N . ILE A 1 94 ? 0.589 4.420 1.616 1.00 90.19 94 ILE A N 1
ATOM 740 C CA . ILE A 1 94 ? 1.464 3.247 1.654 1.00 90.19 94 ILE A CA 1
ATOM 741 C C . ILE A 1 94 ? 1.003 2.206 0.628 1.00 90.19 94 ILE A C 1
ATOM 743 O O . ILE A 1 94 ? 1.819 1.708 -0.149 1.00 90.19 94 ILE A O 1
ATOM 747 N N . THR A 1 95 ? -0.300 1.911 0.581 1.00 89.69 95 THR A N 1
ATOM 748 C CA . THR A 1 95 ? -0.853 0.962 -0.399 1.00 89.69 95 THR A CA 1
ATOM 749 C C . THR A 1 95 ? -0.742 1.469 -1.837 1.00 89.69 95 THR A C 1
ATOM 751 O O . THR A 1 95 ? -0.436 0.688 -2.736 1.00 89.69 95 THR A O 1
ATOM 754 N N . THR A 1 96 ? -0.865 2.782 -2.045 1.00 84.50 96 THR A N 1
ATOM 755 C CA . THR A 1 96 ? -0.674 3.432 -3.350 1.00 84.50 96 THR A CA 1
ATOM 756 C C . THR A 1 96 ? 0.781 3.385 -3.816 1.00 84.50 96 THR A C 1
ATOM 758 O O . THR A 1 96 ? 1.042 3.181 -4.995 1.00 84.50 96 THR A O 1
ATOM 761 N N . LEU A 1 97 ? 1.749 3.532 -2.909 1.00 84.69 97 LEU A N 1
ATOM 762 C CA . LEU A 1 97 ? 3.180 3.475 -3.231 1.00 84.69 97 LEU A CA 1
A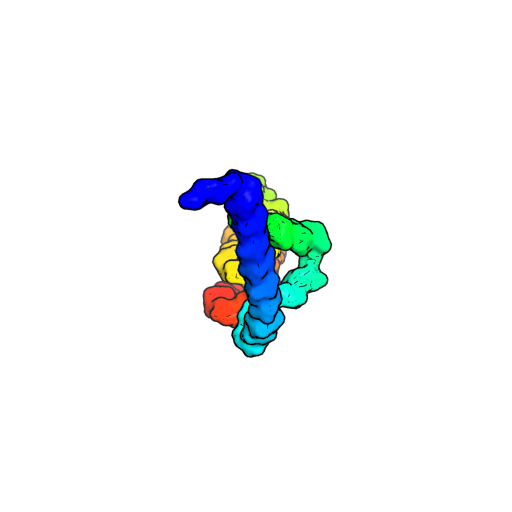TOM 763 C C . LEU A 1 97 ? 3.693 2.039 -3.427 1.00 84.69 97 LEU A C 1
ATOM 765 O O . LEU A 1 97 ? 4.716 1.828 -4.090 1.00 84.69 97 LEU A O 1
ATOM 769 N N . GLN A 1 98 ? 3.012 1.045 -2.845 1.00 87.44 98 GLN A N 1
ATOM 770 C CA . GLN A 1 98 ? 3.378 -0.374 -2.921 1.00 87.44 98 GLN A CA 1
ATOM 771 C C . GLN A 1 98 ? 2.199 -1.278 -3.320 1.00 87.44 98 GLN A C 1
ATOM 773 O O . GLN A 1 98 ? 1.897 -2.250 -2.622 1.00 87.44 98 GLN A O 1
ATOM 778 N N . PRO A 1 99 ? 1.568 -1.050 -4.484 1.00 86.62 99 PRO A N 1
ATOM 779 C CA . PRO A 1 99 ? 0.328 -1.737 -4.833 1.00 86.62 99 PRO A CA 1
ATOM 780 C C . PRO A 1 99 ? 0.518 -3.247 -5.010 1.00 86.62 99 PRO A C 1
ATOM 782 O O . PRO A 1 99 ? -0.374 -4.021 -4.680 1.00 86.62 99 PRO A O 1
ATOM 785 N N . ARG A 1 100 ? 1.710 -3.689 -5.432 1.00 84.62 100 ARG A N 1
ATOM 786 C CA . ARG A 1 100 ? 2.047 -5.108 -5.656 1.00 84.62 100 ARG A CA 1
ATOM 787 C C . ARG A 1 100 ? 2.719 -5.799 -4.475 1.00 84.62 100 ARG A C 1
ATOM 789 O O . ARG A 1 100 ? 3.364 -6.830 -4.655 1.00 84.62 100 ARG A O 1
ATOM 796 N N . PHE A 1 101 ? 2.676 -5.198 -3.291 1.00 91.56 101 PHE A N 1
ATOM 797 C CA . PHE A 1 101 ? 3.224 -5.822 -2.098 1.00 91.56 101 PHE A CA 1
ATOM 798 C C . PHE A 1 101 ? 2.071 -6.269 -1.194 1.00 91.56 101 PHE A C 1
ATOM 800 O O . PHE A 1 101 ? 1.553 -5.466 -0.424 1.00 91.56 101 PHE A O 1
ATOM 807 N N . PRO A 1 102 ? 1.649 -7.549 -1.240 1.00 94.62 102 PRO A N 1
ATOM 808 C CA . PRO A 1 102 ? 0.461 -8.004 -0.517 1.00 94.62 102 PRO A CA 1
ATOM 809 C C . PRO A 1 102 ? 0.472 -7.692 0.982 1.00 94.62 102 PRO A C 1
ATOM 811 O O . PRO A 1 102 ? -0.579 -7.467 1.569 1.00 94.62 102 PRO A O 1
ATOM 814 N N . HIS A 1 103 ? 1.653 -7.644 1.599 1.00 95.69 103 HIS A N 1
ATOM 815 C CA . HIS A 1 103 ? 1.795 -7.419 3.035 1.00 95.69 103 HIS A CA 1
ATOM 816 C C . HIS A 1 103 ? 1.289 -6.036 3.474 1.00 95.69 103 HIS A C 1
ATOM 818 O O . HIS A 1 103 ? 0.753 -5.934 4.573 1.00 95.69 103 HIS A O 1
ATOM 824 N N . VAL A 1 104 ? 1.382 -4.986 2.638 1.00 95.00 104 VAL A N 1
ATOM 825 C CA . VAL A 1 104 ? 0.816 -3.675 3.024 1.00 95.00 104 VAL A CA 1
ATOM 826 C C . VAL A 1 104 ? -0.706 -3.692 3.040 1.00 95.00 104 VAL A C 1
ATOM 828 O O . VAL A 1 104 ? -1.314 -3.059 3.897 1.00 95.00 104 VAL A O 1
ATOM 831 N N . TRP A 1 105 ? -1.335 -4.438 2.135 1.00 96.81 105 TRP A N 1
ATOM 832 C CA . TRP A 1 105 ? -2.789 -4.585 2.104 1.00 96.81 105 TRP A CA 1
ATOM 833 C C . TRP A 1 105 ? -3.279 -5.446 3.262 1.00 96.81 105 TRP A C 1
ATOM 835 O O . TRP A 1 105 ? -4.213 -5.060 3.958 1.00 96.81 105 TRP A O 1
ATOM 845 N N . GLU A 1 106 ? -2.608 -6.577 3.491 1.00 97.62 106 GLU A N 1
ATOM 846 C CA . GLU A 1 106 ? -2.905 -7.492 4.591 1.00 97.62 106 GLU A CA 1
ATOM 847 C C . GLU A 1 106 ? -2.821 -6.780 5.940 1.00 97.62 106 GLU A C 1
ATOM 849 O O . GLU A 1 106 ? -3.777 -6.811 6.712 1.00 97.62 106 GLU A O 1
ATOM 854 N N . PHE A 1 107 ? -1.706 -6.093 6.201 1.00 96.00 107 PHE A N 1
ATOM 855 C CA . PHE A 1 107 ? -1.506 -5.391 7.460 1.00 96.00 107 PHE A CA 1
ATOM 856 C C . PHE A 1 107 ? -2.586 -4.333 7.683 1.00 96.00 107 PHE A C 1
ATOM 858 O O . PHE A 1 107 ? -3.161 -4.266 8.765 1.00 96.00 107 PHE A O 1
ATOM 865 N N . ASN A 1 108 ? -2.871 -3.499 6.678 1.00 96.19 108 ASN A N 1
ATOM 866 C CA . ASN A 1 108 ? -3.832 -2.411 6.840 1.00 96.19 108 ASN A CA 1
ATOM 867 C C . ASN A 1 108 ? -5.258 -2.933 7.035 1.00 96.19 108 ASN A C 1
ATOM 869 O O . ASN A 1 108 ? -5.958 -2.442 7.917 1.00 96.19 108 ASN A O 1
ATOM 873 N N . ALA A 1 109 ? -5.662 -3.963 6.289 1.00 97.31 109 ALA A N 1
ATOM 874 C CA . ALA A 1 109 ? -6.969 -4.589 6.461 1.00 97.31 109 ALA A CA 1
ATOM 875 C C . ALA A 1 109 ? -7.108 -5.254 7.836 1.00 97.31 109 ALA A C 1
ATOM 877 O O . ALA A 1 109 ? -8.115 -5.050 8.510 1.00 97.31 109 ALA A O 1
ATOM 878 N N . TRP A 1 110 ? -6.080 -5.980 8.291 1.00 96.88 110 TRP A N 1
ATOM 879 C CA . TRP A 1 110 ? -6.051 -6.552 9.639 1.00 96.88 110 TRP A CA 1
ATOM 880 C C . TRP A 1 110 ? -6.137 -5.463 10.709 1.00 96.88 110 TRP A C 1
ATOM 882 O O . TRP A 1 110 ? -6.902 -5.571 11.664 1.00 96.88 110 TRP A O 1
ATOM 892 N N . ASN A 1 111 ? -5.359 -4.392 10.551 1.00 95.50 111 ASN A N 1
ATOM 893 C CA . ASN A 1 111 ? -5.310 -3.307 11.518 1.00 95.50 111 ASN A CA 1
ATOM 894 C C . ASN A 1 111 ? -6.671 -2.611 11.648 1.00 95.50 111 ASN A C 1
ATOM 896 O O . ASN A 1 111 ? -7.086 -2.335 12.767 1.00 95.50 111 ASN A O 1
ATOM 900 N N . MET A 1 112 ? -7.396 -2.391 10.548 1.00 95.62 112 MET A N 1
ATOM 901 C CA . MET A 1 112 ? -8.777 -1.903 10.615 1.00 95.62 112 MET A CA 1
ATOM 902 C C . MET A 1 112 ? -9.703 -2.917 11.300 1.00 95.62 112 MET A C 1
ATOM 904 O O . MET A 1 112 ? -10.364 -2.578 12.279 1.00 95.62 112 MET A O 1
ATOM 908 N N . ALA A 1 113 ? -9.722 -4.160 10.810 1.00 96.75 113 ALA A N 1
ATOM 909 C CA . ALA A 1 113 ? -10.724 -5.152 11.186 1.00 96.75 113 ALA A CA 1
ATOM 910 C C . ALA A 1 113 ? -10.562 -5.698 12.609 1.00 96.75 113 ALA A C 1
ATOM 912 O O . ALA A 1 113 ? -11.565 -6.055 13.223 1.00 96.75 113 ALA A O 1
ATOM 913 N N . TYR A 1 114 ? -9.340 -5.733 13.148 1.00 95.31 114 TYR A N 1
ATOM 914 C CA . TYR A 1 114 ? -9.060 -6.338 14.455 1.00 95.31 114 TYR A CA 1
ATOM 915 C C . TYR A 1 114 ? -8.417 -5.404 15.471 1.00 95.31 114 TYR A C 1
ATOM 917 O O . TYR A 1 114 ? -8.674 -5.570 16.657 1.00 95.31 114 TYR A O 1
ATOM 925 N N . ASN A 1 115 ? -7.583 -4.446 15.058 1.00 94.12 115 ASN A N 1
ATOM 926 C CA . ASN A 1 115 ? -6.872 -3.605 16.027 1.00 94.12 115 ASN A CA 1
ATOM 927 C C . ASN A 1 115 ? -7.641 -2.314 16.330 1.00 94.12 115 ASN A C 1
ATOM 929 O O . ASN A 1 115 ? -7.784 -1.941 17.489 1.00 94.12 115 ASN A O 1
ATOM 933 N N . ILE A 1 116 ? -8.125 -1.624 15.295 1.00 93.88 116 ILE A N 1
ATOM 934 C CA . ILE A 1 116 ? -8.863 -0.365 15.443 1.00 93.88 116 ILE A CA 1
ATOM 935 C C . ILE A 1 116 ? -10.308 -0.653 15.853 1.00 93.88 116 ILE A C 1
ATOM 937 O O . ILE A 1 116 ? -10.804 -0.035 16.787 1.00 93.88 116 ILE A O 1
ATOM 941 N N . SER A 1 117 ? -10.964 -1.631 15.224 1.00 94.88 117 SER A N 1
ATOM 942 C CA . SER A 1 117 ? -12.367 -1.980 15.499 1.00 94.88 117 SER A CA 1
ATOM 943 C C . SER A 1 117 ? -12.648 -2.339 16.973 1.00 94.88 117 SER A C 1
ATOM 945 O O . SER A 1 117 ? -13.732 -2.071 17.489 1.00 94.88 117 SER A O 1
ATOM 947 N N . VAL A 1 118 ? -11.683 -2.933 17.684 1.00 93.56 118 VAL A N 1
ATOM 948 C CA . VAL A 1 118 ? -11.826 -3.273 19.113 1.00 93.56 118 VAL A CA 1
ATOM 949 C C . VAL A 1 118 ? -11.531 -2.094 20.037 1.00 93.56 118 VAL A C 1
ATOM 951 O O . VAL A 1 118 ? -11.935 -2.124 21.195 1.00 93.56 118 VAL A O 1
ATOM 954 N N . ALA A 1 119 ? -10.851 -1.064 19.531 1.00 90.75 119 ALA A N 1
ATOM 955 C CA . ALA A 1 119 ? -10.561 0.164 20.261 1.00 90.75 119 ALA A CA 1
ATOM 956 C C . ALA A 1 119 ? -11.717 1.183 20.204 1.00 90.75 119 ALA A C 1
ATOM 958 O O . ALA A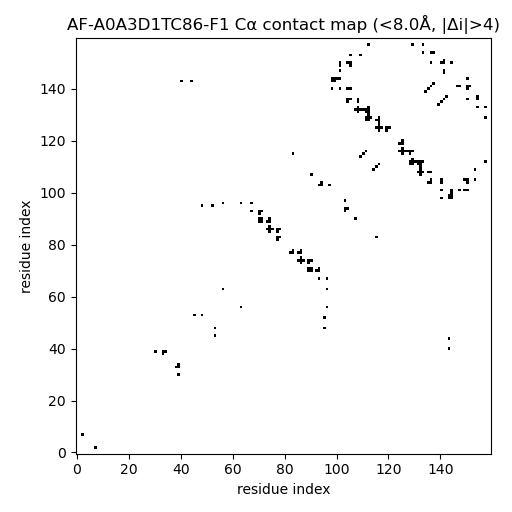 1 119 ? -11.657 2.210 20.879 1.00 90.75 119 ALA A O 1
ATOM 959 N N . THR A 1 120 ? -12.766 0.920 19.415 1.00 89.12 120 THR A N 1
ATOM 960 C CA . THR A 1 120 ? -13.952 1.781 19.327 1.00 89.12 120 THR A CA 1
ATOM 961 C C . THR A 1 120 ? -14.994 1.462 20.396 1.00 89.12 120 THR A C 1
ATOM 963 O O . THR A 1 120 ? -15.029 0.374 20.978 1.00 89.12 120 THR A O 1
ATOM 966 N N . HIS A 1 121 ? -15.880 2.429 20.647 1.00 91.31 121 HIS A N 1
ATOM 967 C CA . HIS A 1 121 ? -16.823 2.379 21.768 1.00 91.31 121 HIS A CA 1
ATOM 968 C C . HIS A 1 121 ? -18.215 1.868 21.383 1.00 91.31 121 HIS A C 1
ATOM 970 O O . HIS A 1 121 ? -18.973 1.456 22.261 1.00 91.31 121 HIS A O 1
ATOM 976 N N . THR A 1 122 ? -18.571 1.887 20.094 1.00 94.69 122 THR A N 1
ATOM 977 C CA . THR A 1 122 ? -19.906 1.490 19.623 1.00 94.69 122 THR A CA 1
ATOM 978 C C . THR A 1 122 ? -19.843 0.323 18.633 1.00 94.69 122 THR A C 1
ATOM 980 O O . THR A 1 122 ? -18.878 0.218 17.867 1.00 94.69 122 THR A O 1
ATOM 983 N N . PRO A 1 123 ? -20.864 -0.557 18.612 1.00 95.25 123 PRO A N 1
ATOM 984 C CA . PRO A 1 123 ? -20.956 -1.628 17.620 1.00 95.25 123 PRO A CA 1
ATOM 985 C C . PRO A 1 123 ? -20.967 -1.113 16.176 1.00 95.25 123 PRO A C 1
ATOM 987 O O . PRO A 1 123 ? -20.328 -1.718 15.319 1.00 95.25 123 PRO A O 1
ATOM 990 N N . ASP A 1 124 ? -21.630 0.017 15.923 1.00 96.38 124 ASP A N 1
ATOM 991 C CA . ASP A 1 124 ? -21.717 0.611 14.585 1.00 96.38 124 ASP A CA 1
ATOM 992 C C . ASP A 1 124 ? -20.346 1.089 14.094 1.00 96.38 124 ASP A C 1
ATOM 994 O O . ASP A 1 124 ? -19.924 0.764 12.984 1.00 96.38 124 ASP A O 1
ATOM 998 N N . GLU A 1 125 ? -19.597 1.800 14.944 1.00 94.75 125 GLU A N 1
ATOM 999 C CA . GLU A 1 125 ? -18.245 2.252 14.607 1.00 94.75 125 GLU A CA 1
ATOM 1000 C C . GLU A 1 125 ? -17.283 1.068 14.442 1.00 94.75 125 GLU A C 1
ATOM 1002 O O . GLU A 1 125 ? -16.442 1.060 13.543 1.00 94.75 125 GLU A O 1
ATOM 1007 N N . ARG A 1 126 ? -17.427 0.027 15.270 1.00 95.81 126 ARG A N 1
ATOM 1008 C CA . ARG A 1 126 ? -16.662 -1.218 15.120 1.00 95.81 126 ARG A CA 1
ATOM 1009 C C . ARG A 1 126 ? -16.914 -1.853 13.757 1.00 95.81 126 ARG A C 1
ATOM 1011 O O . ARG A 1 126 ? -15.957 -2.204 13.067 1.00 95.81 126 ARG A O 1
ATOM 1018 N N . TRP A 1 127 ? -18.183 -1.993 13.375 1.00 96.50 127 TRP A N 1
ATOM 1019 C CA . TRP A 1 127 ? -18.557 -2.575 12.091 1.00 96.50 127 TRP A CA 1
ATOM 1020 C C . TRP A 1 127 ? -18.035 -1.746 10.918 1.00 96.50 127 TRP A C 1
ATOM 1022 O O . TRP A 1 127 ? -17.510 -2.318 9.969 1.00 96.50 127 TRP A O 1
ATOM 1032 N N . MET A 1 128 ? -18.078 -0.415 11.009 1.00 96.06 128 MET A N 1
ATOM 1033 C CA . MET A 1 128 ? -17.512 0.471 9.988 1.00 96.06 128 MET A CA 1
ATOM 1034 C C . MET A 1 128 ? -16.026 0.175 9.716 1.00 96.06 128 MET A C 1
ATOM 1036 O O . MET A 1 128 ? -15.617 0.131 8.557 1.00 96.06 128 MET A O 1
ATOM 1040 N N . TRP A 1 129 ? -15.212 -0.068 10.748 1.00 96.38 129 TRP A N 1
ATOM 1041 C CA . TRP A 1 129 ? -13.800 -0.426 10.556 1.00 96.38 129 TRP A CA 1
ATOM 1042 C C . TRP A 1 129 ? -13.605 -1.840 10.000 1.00 96.38 129 TRP A C 1
ATOM 1044 O O . TRP A 1 129 ? -12.727 -2.052 9.161 1.00 96.38 129 TRP A O 1
ATOM 1054 N N . VAL A 1 130 ? -14.429 -2.803 10.420 1.00 97.62 130 VAL A N 1
ATOM 1055 C CA . VAL A 1 130 ? -14.422 -4.161 9.848 1.00 97.62 130 VAL A CA 1
ATOM 1056 C C . VAL A 1 130 ? -14.767 -4.118 8.358 1.00 97.62 130 VAL A C 1
ATOM 1058 O O . VAL A 1 130 ? -14.007 -4.641 7.539 1.00 97.62 130 VAL A O 1
ATOM 1061 N N . ASP A 1 131 ? -15.848 -3.427 7.992 1.00 97.38 131 ASP A N 1
ATOM 1062 C CA . ASP A 1 131 ? -16.266 -3.236 6.603 1.00 97.38 131 ASP A CA 1
ATOM 1063 C C . ASP A 1 131 ? -15.196 -2.498 5.788 1.00 97.38 131 ASP A C 1
ATOM 1065 O O . ASP A 1 131 ? -14.853 -2.930 4.689 1.00 97.38 131 ASP A O 1
ATOM 1069 N N . ALA A 1 132 ? -14.564 -1.460 6.346 1.00 95.94 132 ALA A N 1
ATOM 1070 C CA . ALA A 1 132 ? -13.453 -0.774 5.689 1.00 95.94 132 ALA A CA 1
ATOM 1071 C C . ALA A 1 132 ? -12.288 -1.728 5.357 1.00 95.94 132 ALA A C 1
ATOM 1073 O O . ALA A 1 132 ? -11.728 -1.652 4.259 1.00 95.94 132 ALA A O 1
ATOM 1074 N N . GLY A 1 133 ? -11.954 -2.663 6.255 1.00 96.62 133 GLY A N 1
ATOM 1075 C CA . GLY A 1 133 ? -10.937 -3.693 6.016 1.00 96.62 133 GLY A CA 1
ATOM 1076 C C . GLY A 1 133 ? -11.335 -4.669 4.906 1.00 96.62 133 GLY A C 1
ATOM 1077 O O . GLY A 1 133 ? -10.529 -4.969 4.019 1.00 96.62 133 GLY A O 1
ATOM 1078 N N . ILE A 1 134 ? -12.597 -5.110 4.901 1.00 98.19 134 ILE A N 1
ATOM 1079 C CA . ILE A 1 134 ? -13.172 -5.970 3.854 1.00 98.19 134 ILE A CA 1
ATOM 1080 C C . ILE A 1 134 ? -13.118 -5.265 2.495 1.00 98.19 134 ILE A C 1
ATOM 1082 O O . ILE A 1 134 ? -12.623 -5.834 1.515 1.00 98.19 134 ILE A O 1
ATOM 1086 N N . ARG A 1 135 ? -13.596 -4.018 2.428 1.00 96.56 135 ARG A N 1
ATOM 1087 C CA . ARG A 1 135 ? -13.616 -3.202 1.210 1.00 96.56 135 ARG A CA 1
ATOM 1088 C C . ARG A 1 135 ? -12.209 -2.925 0.702 1.00 96.56 135 ARG A C 1
ATOM 1090 O O . ARG A 1 135 ? -11.962 -3.090 -0.490 1.00 96.56 135 ARG A O 1
ATOM 10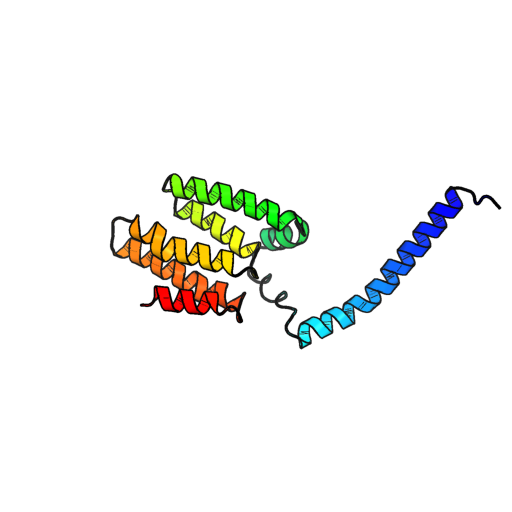97 N N . LEU A 1 136 ? -11.255 -2.615 1.587 1.00 95.75 136 LEU A N 1
ATOM 1098 C CA . LEU A 1 136 ? -9.848 -2.441 1.213 1.00 95.75 136 LEU A CA 1
ATOM 1099 C C . LEU A 1 136 ? -9.315 -3.667 0.458 1.00 95.75 136 LEU A C 1
ATOM 1101 O O . LEU A 1 136 ? -8.684 -3.508 -0.587 1.00 95.75 136 LEU A O 1
ATOM 1105 N N . LEU A 1 137 ? -9.580 -4.880 0.955 1.00 96.94 137 LEU A N 1
ATOM 1106 C CA . LEU A 1 137 ? -9.135 -6.114 0.304 1.00 96.94 137 LEU A CA 1
ATOM 1107 C C . LEU A 1 137 ? -9.887 -6.388 -0.998 1.00 96.94 137 LEU A C 1
ATOM 1109 O O . LEU A 1 137 ? -9.246 -6.664 -2.010 1.00 96.94 137 LEU A O 1
ATOM 1113 N N . ARG A 1 138 ? -11.222 -6.316 -0.989 1.00 96.12 138 ARG A N 1
ATOM 1114 C CA . ARG A 1 138 ? -12.059 -6.681 -2.144 1.00 96.12 138 ARG A CA 1
ATOM 1115 C C . ARG A 1 138 ? -11.925 -5.708 -3.305 1.00 96.12 138 ARG A C 1
ATOM 1117 O O . ARG A 1 138 ? -11.847 -6.139 -4.448 1.00 96.12 138 ARG A O 1
ATOM 1124 N N . GLU A 1 139 ? -11.908 -4.414 -3.013 1.00 94.19 139 GLU A N 1
ATOM 1125 C CA . GLU A 1 139 ? -11.966 -3.368 -4.035 1.00 94.19 139 GLU A CA 1
ATOM 1126 C C . GLU A 1 139 ? -10.580 -2.982 -4.546 1.00 94.19 139 GLU A C 1
ATOM 1128 O O . GLU A 1 139 ? -10.456 -2.497 -5.667 1.00 94.19 139 GLU A O 1
ATOM 1133 N N . ARG A 1 140 ? -9.525 -3.178 -3.740 1.00 91.12 140 ARG A N 1
ATOM 1134 C CA . ARG A 1 140 ? -8.177 -2.695 -4.077 1.00 91.12 140 ARG A CA 1
ATOM 1135 C C . ARG A 1 140 ? -7.090 -3.742 -3.872 1.00 91.12 140 ARG A C 1
ATOM 1137 O O . ARG A 1 140 ? -6.355 -4.026 -4.812 1.00 91.12 140 ARG A O 1
ATOM 1144 N N . GLY A 1 141 ? -6.985 -4.355 -2.696 1.00 93.06 141 GLY A N 1
ATOM 1145 C CA . GLY A 1 141 ? -5.885 -5.270 -2.375 1.00 93.06 141 GLY A CA 1
ATOM 1146 C C . GLY A 1 141 ? -5.794 -6.482 -3.305 1.00 93.06 141 GLY A C 1
ATOM 1147 O O . GLY A 1 141 ? -4.738 -6.724 -3.891 1.00 93.06 141 GLY A O 1
ATOM 1148 N N . ILE A 1 142 ? -6.897 -7.217 -3.465 1.00 94.81 142 ILE A N 1
ATOM 1149 C CA . ILE A 1 142 ? -6.997 -8.400 -4.329 1.00 94.81 142 ILE A CA 1
ATOM 1150 C C . ILE A 1 142 ? -6.876 -8.022 -5.812 1.00 94.81 142 ILE A C 1
ATOM 1152 O O . ILE A 1 142 ? -6.040 -8.632 -6.474 1.00 94.81 142 ILE A O 1
ATOM 1156 N N . PRO A 1 143 ? -7.590 -7.007 -6.343 1.00 90.31 143 PRO A N 1
ATOM 1157 C CA . PRO A 1 143 ? -7.382 -6.555 -7.721 1.00 90.31 143 PRO A CA 1
ATOM 1158 C C . PRO A 1 143 ? -5.925 -6.192 -8.044 1.00 90.31 143 PRO A C 1
ATOM 1160 O O . PRO A 1 143 ? -5.433 -6.524 -9.118 1.00 90.31 143 PRO A O 1
ATOM 1163 N N . ASN A 1 144 ? -5.195 -5.586 -7.097 1.00 86.06 144 ASN A N 1
ATOM 1164 C CA . ASN A 1 144 ? -3.772 -5.269 -7.268 1.00 86.06 144 ASN A CA 1
ATOM 1165 C C . ASN A 1 144 ? -2.829 -6.472 -7.047 1.00 86.06 144 ASN A C 1
ATOM 1167 O O . ASN A 1 144 ? -1.650 -6.400 -7.401 1.00 86.06 144 ASN A O 1
ATOM 1171 N N . ASN A 1 145 ? -3.308 -7.564 -6.440 1.00 90.56 145 ASN A N 1
ATOM 1172 C CA . ASN A 1 145 ? -2.524 -8.760 -6.109 1.00 90.56 145 ASN A CA 1
ATOM 1173 C C . ASN A 1 145 ? -3.341 -10.054 -6.333 1.00 90.56 145 ASN A C 1
ATOM 1175 O O . ASN A 1 145 ? -3.530 -10.834 -5.390 1.00 90.56 145 ASN A O 1
ATOM 1179 N N . PRO A 1 146 ? -3.816 -10.326 -7.563 1.00 88.94 146 PRO A N 1
ATOM 1180 C CA . PRO A 1 146 ? -4.860 -11.327 -7.811 1.00 88.94 146 PRO A CA 1
ATOM 1181 C C . PRO A 1 146 ? -4.423 -12.768 -7.544 1.00 88.94 146 PRO A C 1
ATOM 1183 O O . PRO A 1 146 ? -5.267 -13.626 -7.303 1.00 88.94 146 PRO A O 1
ATOM 1186 N N . HIS A 1 147 ? -3.117 -13.038 -7.534 1.00 89.62 147 HIS A N 1
ATOM 1187 C CA . HIS A 1 147 ? -2.547 -14.358 -7.240 1.00 89.62 147 HIS A CA 1
ATOM 1188 C C . HIS A 1 147 ? -2.109 -14.525 -5.776 1.00 89.62 147 HIS A C 1
ATOM 1190 O O . HIS A 1 147 ? -1.519 -15.538 -5.403 1.00 89.62 147 HIS A O 1
ATOM 1196 N N . SER A 1 148 ? -2.371 -13.535 -4.919 1.00 94.00 148 SER A N 1
ATOM 1197 C CA . SER A 1 148 ? -1.964 -13.582 -3.518 1.00 94.00 148 SER A CA 1
ATOM 1198 C C . SER A 1 148 ? -2.977 -14.348 -2.668 1.00 94.00 148 SER A C 1
ATOM 1200 O O . SER A 1 148 ? -3.901 -13.760 -2.106 1.00 94.00 148 SER A O 1
ATOM 1202 N N . LEU A 1 149 ? -2.763 -15.659 -2.493 1.00 95.94 149 LEU A N 1
ATOM 1203 C CA . LEU A 1 149 ? -3.568 -16.517 -1.601 1.00 95.94 149 LEU A CA 1
ATOM 1204 C C . LEU A 1 149 ? -3.718 -15.929 -0.186 1.00 95.94 149 LEU A C 1
ATOM 1206 O O . LEU A 1 149 ? -4.739 -16.102 0.475 1.00 95.94 149 LEU A O 1
ATOM 1210 N N . ARG A 1 150 ? -2.695 -15.203 0.275 1.00 96.31 150 ARG A N 1
ATOM 1211 C CA . ARG A 1 150 ? -2.678 -14.497 1.558 1.00 96.31 150 ARG A CA 1
ATOM 1212 C C . ARG A 1 150 ? -3.855 -13.530 1.707 1.00 96.31 150 ARG A C 1
ATOM 1214 O O . ARG A 1 150 ? -4.509 -13.566 2.743 1.00 96.31 150 ARG A O 1
ATOM 1221 N N . LEU A 1 151 ? -4.153 -12.726 0.682 1.00 97.50 151 LEU A N 1
ATOM 1222 C CA . LEU A 1 151 ? -5.237 -11.741 0.754 1.00 97.50 151 LEU A CA 1
ATOM 1223 C C . LEU A 1 151 ? -6.615 -12.403 0.759 1.00 97.50 151 LEU A C 1
ATOM 1225 O O . LEU A 1 151 ? -7.473 -11.996 1.535 1.00 97.50 151 LEU A O 1
ATOM 1229 N N . TYR A 1 152 ? -6.811 -13.458 -0.038 1.00 97.81 152 TYR A N 1
ATOM 1230 C CA . TYR A 1 152 ? -8.063 -14.222 -0.024 1.00 97.81 152 TYR A CA 1
ATOM 1231 C C . TYR A 1 152 ? -8.301 -14.910 1.319 1.00 97.81 152 TYR A C 1
ATOM 1233 O O . TYR A 1 152 ? -9.411 -14.876 1.841 1.00 97.81 152 TYR A O 1
ATOM 1241 N N . ARG A 1 153 ? -7.254 -15.496 1.908 1.00 97.94 153 ARG A N 1
ATOM 1242 C CA . ARG A 1 153 ? -7.340 -16.112 3.235 1.00 97.94 153 ARG A CA 1
ATOM 1243 C C . ARG A 1 153 ? -7.669 -15.088 4.316 1.00 97.94 153 ARG A C 1
ATOM 1245 O O . ARG A 1 153 ? -8.505 -15.385 5.159 1.00 97.94 153 ARG A O 1
ATOM 1252 N N . LEU A 1 154 ? -7.049 -13.905 4.288 1.00 98.25 154 LEU A N 1
ATOM 1253 C CA . LEU A 1 154 ? -7.391 -12.840 5.232 1.00 98.25 154 LEU A CA 1
ATOM 1254 C C . LEU A 1 154 ? -8.841 -12.381 5.051 1.00 98.25 154 LEU A C 1
ATOM 1256 O O . LEU A 1 154 ? -9.556 -12.240 6.033 1.00 98.25 154 LEU A O 1
ATOM 1260 N N . LEU A 1 155 ? -9.288 -12.183 3.810 1.00 97.94 155 LEU A N 1
ATOM 1261 C CA . LEU A 1 155 ? -10.675 -11.813 3.542 1.00 97.94 155 LEU A CA 1
ATOM 1262 C C . LEU A 1 155 ? -11.651 -12.864 4.092 1.00 97.94 155 LEU A C 1
ATOM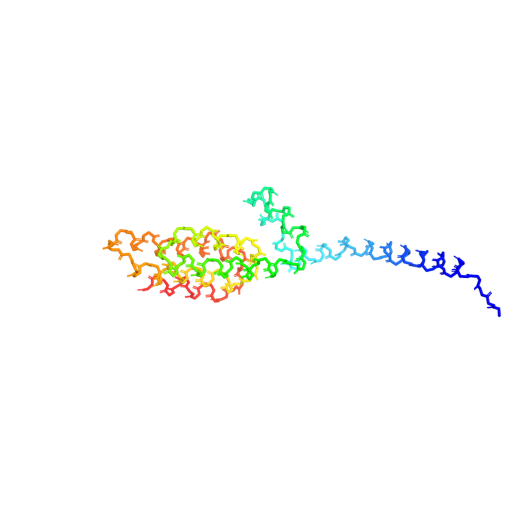 1264 O O . LEU A 1 155 ? -12.634 -12.502 4.726 1.00 97.94 155 LEU A O 1
ATOM 1268 N N . GLY A 1 156 ? -11.357 -14.152 3.890 1.00 97.50 156 GLY A N 1
ATOM 1269 C CA . GLY A 1 156 ? -12.137 -15.241 4.480 1.00 97.50 156 GLY A CA 1
ATOM 1270 C C . GLY A 1 156 ? -12.125 -15.206 6.008 1.00 97.50 156 GLY A C 1
ATOM 1271 O O . GLY A 1 156 ? -13.169 -15.365 6.619 1.00 97.50 156 GLY A O 1
ATOM 1272 N N . TRP A 1 157 ? -10.969 -14.934 6.617 1.00 97.06 157 TRP A N 1
ATOM 1273 C CA . TRP A 1 157 ? -10.821 -14.830 8.070 1.00 97.06 157 TRP A CA 1
ATOM 1274 C C . TRP A 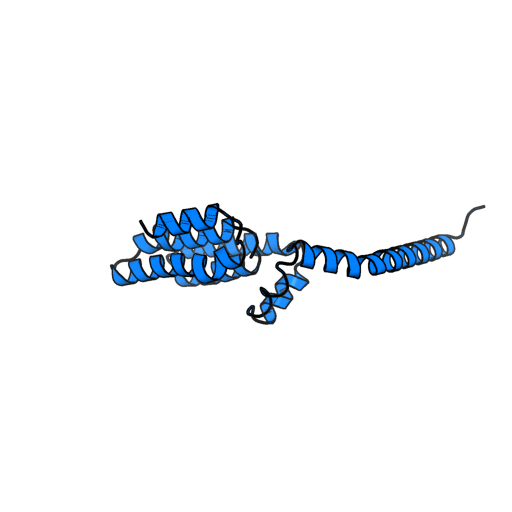1 157 ? -11.630 -13.674 8.677 1.00 97.06 157 TRP A C 1
ATOM 1276 O O . TRP A 1 157 ? -12.194 -13.841 9.746 1.00 97.06 157 TRP A O 1
ATOM 1286 N N . ILE A 1 158 ? -11.727 -12.527 7.994 1.00 96.75 158 ILE A N 1
ATOM 1287 C CA . ILE A 1 158 ? -12.513 -11.372 8.473 1.00 96.75 158 ILE A CA 1
ATOM 1288 C C . ILE A 1 158 ? -14.030 -11.635 8.411 1.00 96.75 158 ILE A C 1
ATOM 1290 O O . ILE A 1 158 ? -14.785 -11.030 9.166 1.00 96.75 158 ILE A O 1
ATOM 1294 N N . LEU A 1 159 ? -14.485 -12.508 7.508 1.00 93.12 159 LEU A N 1
ATOM 1295 C CA . LEU A 1 159 ? -15.909 -12.788 7.284 1.00 93.12 159 LEU A CA 1
ATOM 1296 C C . LEU A 1 159 ? -16.481 -13.916 8.159 1.00 93.12 159 LEU A C 1
ATOM 1298 O O . LEU A 1 159 ? -17.689 -14.148 8.103 1.00 93.12 159 LEU A O 1
ATOM 1302 N N . ILE A 1 160 ? -15.632 -14.629 8.903 1.00 86.50 160 ILE A N 1
ATOM 1303 C CA . ILE A 1 160 ? -16.004 -15.729 9.810 1.00 86.50 160 ILE A CA 1
ATOM 1304 C C . ILE A 1 160 ? -16.015 -15.202 11.242 1.00 86.50 160 ILE A C 1
ATOM 1306 O O . ILE A 1 160 ? -16.998 -15.503 11.954 1.00 86.50 160 ILE A O 1
#

pLDDT: mean 86.23, std 13.85, range [47.41, 98.25]

Sequence (160 aa):
MKFSGKFSILLALVVAGLAVFSASRLLAPINQSRQELQLNWTEEIGRNVPPEFALTQAALGTFRGLAVNVLWQRATRLKEEGKYYEAMQLSDWITTLQPRFPHVWEFNAWNMAYNISVATHTPDERWMWVDAGIRLLRERGIPNNPHSLRLYRLLGWILI

Radius of gyration: 22.48 Å; Cα contacts (8 Å, |Δi|>4): 115; chains: 1; bounding box: 72×31×51 Å

Foldseek 3Di:
DDDDPVVVVVVVVVVVVVVVVVVVVVPVVVVVVCVVVVVCPDPPLLPPDPPVLNCCLVVCPVVLVVVLVVLQVVLVVCVVVVVNVVSVVSLVSNCSNCVQPLVSLLVQLCCQQPVNLVVDDDPVSSVVSLVVSLCSLPVRNCSSHVPPPSSVVSNVVSVD

Secondary structure (DSSP, 8-state):
----HHHHHHHHHHHHHHHHHHHHHHHHHHHHHHHHTT--TTTTGGGSS-HHHHHHHHHHGGGHHHHHHHHHHHHHHHHHTT-HHHHHHHHHHHHHH-TT-HHHHHHHHHIIIIIITTT-SSHHHHHHHHHHHHHIIIIIIHHHSTT-HHHHHHHHHHT-

Nearest PDB structures (foldseek):
  5nwk-assembly1_G  TM=3.308E-01  e=1.927E+00  Nicotiana tabacum
  2nox-assembly2_G  TM=3.055E-01  e=9.569E-01  Cupriavidus metallidurans
  2nox-assembly1_B  TM=3.054E-01  e=1.229E+00  Cupriavidus metallidurans

Mean predicted aligned error: 8.4 Å